Protein AF-A0A959VKP6-F1 (afdb_monomer_lite)

Radius of gyration: 12.91 Å; chains: 1; bounding box: 32×26×33 Å

Sequence (96 aa):
STEKLDVIQSDVDNLKKNVLLRLRNMNALDATGVNALEELSDFLQQHGKTMFVCGAQSQPGLLLQNHNFAQHIKEGLIFTNFGEASKYFRSLADKG

pLDDT: mean 73.45, std 11.88, range [42.84, 88.44]

Foldseek 3Di:
DLVVLVVCLVCLVVDDQEEEAECQVPPDCDPVNLVSVLVSLVSNVVVNHAYAYEQCQPCVVVCVVPPSSPVSHDPPRYYDHPVVNVVVVVVVVVVD

Secondary structure (DSSP, 8-state):
-THHHHHHHHTGGGS-SEEEEE-TT-S---HHHHHHHHHHHHHHHHTT-EEEEE--TTSHHHHHH-HHHHHHS-TT-EESSHHHHHHHHHHHHTT-

Structure (mmCIF, N/CA/C/O backbone):
data_AF-A0A959VKP6-F1
#
_entry.id   AF-A0A959VKP6-F1
#
loop_
_atom_site.group_PDB
_atom_site.id
_atom_site.type_symbol
_atom_site.label_atom_id
_atom_site.label_alt_id
_atom_site.label_comp_id
_atom_site.label_asym_id
_atom_site.label_entity_id
_atom_site.label_seq_id
_atom_site.pdbx_PDB_ins_code
_atom_site.Cartn_x
_atom_site.Cartn_y
_atom_site.Cartn_z
_atom_site.occupancy
_atom_site.B_iso_or_equiv
_atom_site.auth_seq_id
_atom_site.auth_comp_id
_atom_site.auth_asym_id
_atom_site.auth_atom_id
_atom_site.pdbx_PDB_model_num
ATOM 1 N N . SER A 1 1 ? -3.374 4.005 -17.533 1.00 42.84 1 SER A N 1
ATOM 2 C CA . SER A 1 1 ? -4.494 4.934 -17.320 1.00 42.84 1 SER A CA 1
ATOM 3 C C . SER A 1 1 ? -4.942 4.874 -15.876 1.00 42.84 1 SER A C 1
ATOM 5 O O . SER A 1 1 ? -5.030 3.780 -15.324 1.00 42.84 1 SER A O 1
ATOM 7 N N . THR A 1 2 ? -5.177 6.041 -15.284 1.00 44.19 2 THR A N 1
ATOM 8 C CA . THR A 1 2 ? -5.594 6.305 -13.892 1.00 44.19 2 THR A CA 1
ATOM 9 C C . THR A 1 2 ? -6.989 5.760 -13.549 1.00 44.19 2 THR A C 1
ATOM 11 O O . THR A 1 2 ? -7.317 5.605 -12.383 1.00 44.19 2 THR A O 1
ATOM 14 N N . GLU A 1 3 ? -7.755 5.336 -14.558 1.00 45.88 3 GLU A N 1
ATOM 15 C CA . GLU A 1 3 ? -9.136 4.823 -14.475 1.00 45.88 3 GLU A CA 1
ATOM 16 C C . GLU A 1 3 ? -9.359 3.678 -13.467 1.00 45.88 3 GLU A C 1
ATOM 18 O O . GLU A 1 3 ? -10.463 3.497 -12.963 1.00 45.88 3 GLU A O 1
ATOM 23 N N . LYS A 1 4 ? -8.334 2.873 -13.148 1.00 53.19 4 LYS A N 1
ATOM 24 C CA . LYS A 1 4 ? -8.463 1.792 -12.148 1.00 53.19 4 LYS A CA 1
ATOM 25 C C . LYS A 1 4 ? -8.422 2.291 -10.701 1.00 53.19 4 LYS A C 1
ATOM 27 O O . LYS A 1 4 ? -8.862 1.558 -9.819 1.00 53.19 4 LYS A O 1
ATOM 32 N N . LEU A 1 5 ? -7.892 3.490 -10.458 1.00 52.88 5 LEU A N 1
ATOM 33 C CA . LEU A 1 5 ? -7.844 4.097 -9.126 1.00 52.88 5 LEU A CA 1
ATOM 34 C C . LEU A 1 5 ? -9.178 4.761 -8.765 1.00 52.88 5 LEU A C 1
ATOM 36 O O . LEU A 1 5 ? -9.616 4.631 -7.624 1.00 52.88 5 LEU A O 1
ATOM 40 N N . ASP A 1 6 ? -9.880 5.341 -9.741 1.00 55.44 6 ASP A N 1
ATOM 41 C CA . ASP A 1 6 ? -11.199 5.969 -9.543 1.00 55.44 6 ASP A CA 1
ATOM 42 C C . ASP A 1 6 ? -12.256 4.975 -9.023 1.00 55.44 6 ASP A C 1
ATOM 44 O O . ASP A 1 6 ? -13.121 5.303 -8.206 1.00 55.44 6 ASP A O 1
ATOM 48 N N . VAL A 1 7 ? -12.153 3.709 -9.441 1.00 57.41 7 VAL A N 1
ATOM 49 C CA . VAL A 1 7 ? -13.023 2.620 -8.964 1.00 57.41 7 VAL A CA 1
ATOM 50 C C . VAL A 1 7 ? -12.785 2.311 -7.481 1.00 57.41 7 VAL A C 1
ATOM 52 O O . VAL A 1 7 ? -13.714 1.941 -6.771 1.00 57.41 7 VAL A O 1
ATOM 55 N N . ILE A 1 8 ? -11.556 2.480 -6.984 1.00 60.34 8 ILE A N 1
ATOM 56 C CA . ILE A 1 8 ? -11.237 2.258 -5.566 1.00 60.34 8 ILE A CA 1
ATOM 57 C C . ILE A 1 8 ? -11.713 3.446 -4.724 1.00 60.34 8 ILE A C 1
ATOM 59 O O . ILE A 1 8 ? -12.179 3.252 -3.602 1.00 60.34 8 ILE A O 1
ATOM 63 N N . GLN A 1 9 ? -11.641 4.664 -5.270 1.00 60.75 9 GLN A N 1
ATOM 64 C CA . GLN A 1 9 ? -12.101 5.867 -4.577 1.00 60.75 9 GLN A CA 1
ATOM 65 C C . GLN A 1 9 ? -13.621 5.901 -4.391 1.00 60.75 9 GLN A C 1
ATOM 67 O O . GLN A 1 9 ? -14.103 6.307 -3.337 1.00 60.75 9 GLN A O 1
ATOM 72 N N . SER A 1 10 ? -14.375 5.420 -5.381 1.00 64.94 10 SER A N 1
ATOM 73 C CA . SER A 1 10 ? -15.845 5.422 -5.361 1.00 64.94 10 SER A CA 1
ATOM 74 C C . SER A 1 10 ? -16.484 4.389 -4.421 1.00 64.94 10 SER A C 1
ATOM 76 O O . SER A 1 10 ? -17.656 4.541 -4.090 1.00 64.94 10 SER A O 1
ATOM 78 N N . ASP A 1 11 ? -15.734 3.383 -3.952 1.00 76.19 11 ASP A N 1
ATOM 79 C CA . ASP A 1 11 ? -16.239 2.318 -3.064 1.00 76.19 11 ASP A CA 1
ATOM 80 C C . ASP A 1 11 ? -15.426 2.172 -1.763 1.00 76.19 11 ASP A C 1
ATOM 82 O O . ASP A 1 11 ? -15.508 1.167 -1.049 1.00 76.19 11 ASP A O 1
ATOM 86 N N . VAL A 1 12 ? -14.610 3.181 -1.436 1.00 79.38 12 VAL A N 1
ATOM 87 C CA . VAL A 1 12 ? -13.657 3.130 -0.315 1.00 79.38 12 VAL A CA 1
ATOM 88 C C . VAL A 1 12 ? -14.327 2.814 1.025 1.00 79.38 12 VAL A C 1
ATOM 90 O O . VAL A 1 12 ? -13.759 2.105 1.862 1.00 79.38 12 VAL A O 1
ATOM 93 N N . ASP A 1 13 ? -15.560 3.273 1.222 1.00 78.81 13 ASP A N 1
ATOM 94 C CA . ASP A 1 13 ? -16.306 3.061 2.460 1.00 78.81 13 ASP A CA 1
ATOM 95 C C . ASP A 1 13 ? -16.650 1.581 2.676 1.00 78.81 13 ASP A C 1
ATOM 97 O O . ASP A 1 13 ? -16.566 1.093 3.808 1.00 78.81 13 ASP A O 1
ATOM 101 N N . ASN A 1 14 ? -16.900 0.834 1.597 1.00 83.00 14 ASN A N 1
ATOM 102 C CA . ASN A 1 14 ? -17.195 -0.600 1.643 1.00 83.00 14 ASN A CA 1
ATOM 103 C C . ASN A 1 14 ? -15.939 -1.477 1.747 1.00 83.00 14 ASN A C 1
ATOM 105 O O . ASN A 1 14 ? -16.027 -2.664 2.091 1.00 83.00 14 ASN A O 1
ATOM 109 N N . LEU A 1 15 ? -14.750 -0.909 1.521 1.00 82.56 15 LEU A N 1
ATOM 110 C CA . LEU A 1 15 ? -13.499 -1.632 1.721 1.00 82.56 15 LEU A CA 1
ATOM 111 C C . LEU A 1 15 ? -13.302 -1.993 3.194 1.00 82.56 15 LEU A C 1
ATOM 113 O O . LEU A 1 15 ? -13.570 -1.217 4.116 1.00 82.56 15 LEU A O 1
ATOM 117 N N . LYS A 1 16 ? -12.747 -3.181 3.436 1.00 85.19 16 LYS A N 1
ATOM 118 C CA . LYS A 1 16 ? -12.300 -3.567 4.777 1.00 85.19 16 LYS A CA 1
ATOM 119 C C . LYS A 1 16 ? -11.138 -2.673 5.221 1.00 85.19 16 LYS A C 1
ATOM 121 O O . LYS A 1 16 ? -10.409 -2.126 4.401 1.00 85.19 16 LYS A O 1
ATOM 126 N N . LYS A 1 17 ? -10.942 -2.565 6.541 1.00 86.62 17 LYS A N 1
ATOM 127 C CA . LYS A 1 17 ? -9.853 -1.782 7.158 1.00 86.62 17 LYS A CA 1
ATOM 128 C C . LYS A 1 17 ? -8.479 -2.111 6.568 1.00 86.62 17 LYS A C 1
ATOM 130 O O . LYS A 1 17 ? -7.642 -1.231 6.440 1.00 86.62 17 LYS A O 1
ATOM 135 N N . ASN A 1 18 ? -8.254 -3.368 6.210 1.00 86.81 18 ASN A N 1
ATOM 136 C CA . ASN A 1 18 ? -7.026 -3.823 5.580 1.00 86.81 18 ASN A CA 1
ATOM 137 C C . ASN A 1 18 ? -7.306 -4.062 4.087 1.00 86.81 18 ASN A C 1
ATOM 139 O O . ASN A 1 18 ? -8.311 -4.691 3.757 1.00 86.81 18 ASN A O 1
ATOM 143 N N . VAL A 1 19 ? -6.424 -3.603 3.194 1.00 87.50 19 VAL A N 1
ATOM 144 C CA . VAL A 1 19 ? -6.545 -3.756 1.731 1.00 87.50 19 VAL A CA 1
ATOM 145 C C . VAL A 1 19 ? -5.265 -4.372 1.165 1.00 87.50 19 VAL A C 1
ATOM 147 O O . VAL A 1 19 ? -4.195 -3.788 1.298 1.00 87.50 19 VAL A O 1
ATOM 150 N N . LEU A 1 20 ? -5.353 -5.546 0.528 1.00 85.88 20 LEU A N 1
ATOM 151 C CA . LEU A 1 20 ? -4.204 -6.214 -0.097 1.00 85.88 20 LEU A CA 1
ATOM 152 C C . LEU A 1 20 ? -4.173 -5.974 -1.612 1.00 85.88 20 LEU A C 1
ATOM 154 O O . LEU A 1 20 ? -4.962 -6.555 -2.357 1.00 85.88 20 LEU A O 1
ATOM 158 N N . LEU A 1 21 ? -3.209 -5.181 -2.068 1.00 85.75 21 LEU A N 1
ATOM 159 C CA . LEU A 1 21 ? -2.922 -4.938 -3.474 1.00 85.75 21 LEU A CA 1
ATOM 160 C C . LEU A 1 21 ? -1.946 -5.987 -4.023 1.00 85.75 21 LEU A C 1
ATOM 162 O O . LEU A 1 21 ? -0.893 -6.264 -3.445 1.00 85.75 21 LEU A O 1
ATOM 166 N N . ARG A 1 22 ? -2.280 -6.569 -5.177 1.00 84.06 22 ARG A N 1
ATOM 167 C CA . ARG A 1 22 ? -1.458 -7.581 -5.851 1.00 84.06 22 ARG A CA 1
ATOM 168 C C . ARG A 1 22 ? -0.936 -7.057 -7.185 1.00 84.06 22 ARG A C 1
ATOM 170 O O . ARG A 1 22 ? -1.710 -6.855 -8.112 1.00 84.06 22 ARG A O 1
ATOM 177 N N . LEU A 1 23 ? 0.385 -6.959 -7.314 1.00 79.00 23 LEU A N 1
ATOM 178 C CA . LEU A 1 23 ? 1.070 -6.399 -8.488 1.00 79.00 23 LEU A CA 1
ATOM 179 C C . LEU A 1 23 ? 1.449 -7.438 -9.559 1.00 79.00 23 LEU A C 1
ATOM 181 O O . LEU A 1 23 ? 2.159 -7.118 -10.501 1.00 79.00 23 LEU A O 1
ATOM 185 N N . ARG A 1 24 ? 0.964 -8.686 -9.467 1.00 70.06 24 ARG A N 1
ATOM 186 C CA . ARG A 1 24 ? 1.391 -9.810 -10.335 1.00 70.06 24 ARG A CA 1
ATOM 187 C C . ARG A 1 24 ? 1.218 -9.563 -11.844 1.00 70.06 24 ARG A C 1
ATOM 189 O O . ARG A 1 24 ? 1.892 -10.210 -12.634 1.00 70.06 24 ARG A O 1
ATOM 196 N N . ASN A 1 25 ? 0.316 -8.667 -12.241 1.00 65.69 25 ASN A N 1
ATOM 197 C CA . ASN A 1 25 ? 0.056 -8.342 -13.648 1.00 65.69 25 ASN A CA 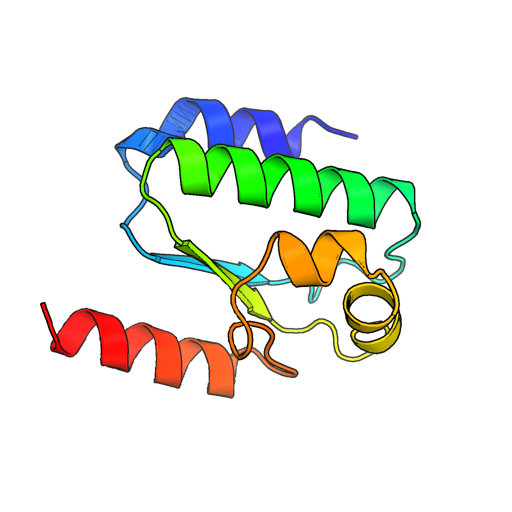1
ATOM 198 C C . ASN A 1 25 ? 0.729 -7.031 -14.090 1.00 65.69 25 ASN A C 1
ATOM 200 O O . ASN A 1 25 ? 0.518 -6.585 -15.216 1.00 65.69 25 ASN A O 1
ATOM 204 N N . MET A 1 26 ? 1.515 -6.408 -13.214 1.00 65.69 26 MET A N 1
ATOM 205 C CA . MET A 1 26 ? 2.234 -5.170 -13.475 1.00 65.69 26 MET A CA 1
ATOM 206 C C . MET A 1 26 ? 3.705 -5.517 -13.723 1.00 65.69 26 MET A C 1
ATOM 208 O O . MET A 1 26 ? 4.501 -5.625 -12.798 1.00 65.69 26 MET A O 1
ATOM 212 N N . ASN A 1 27 ? 4.041 -5.774 -14.990 1.00 60.44 27 ASN A N 1
ATOM 213 C CA . ASN A 1 27 ? 5.386 -6.204 -15.399 1.00 60.44 27 ASN A CA 1
ATOM 214 C C . ASN A 1 27 ? 6.384 -5.036 -15.524 1.00 60.44 27 ASN A C 1
ATOM 216 O O . ASN A 1 27 ? 7.588 -5.271 -15.559 1.00 60.44 27 ASN A O 1
ATOM 220 N N . ALA A 1 28 ? 5.897 -3.794 -15.607 1.00 66.31 28 ALA A N 1
ATOM 221 C CA . ALA A 1 28 ? 6.684 -2.565 -15.684 1.00 66.31 28 ALA A CA 1
ATOM 222 C C . ALA A 1 28 ? 6.070 -1.519 -14.745 1.00 66.31 28 ALA A C 1
ATOM 224 O O . ALA A 1 28 ? 5.084 -0.868 -15.079 1.00 66.31 28 ALA A O 1
ATOM 225 N N . LEU A 1 29 ? 6.618 -1.427 -13.542 1.00 73.00 29 LEU A N 1
ATOM 226 C CA . LEU A 1 29 ? 6.368 -0.372 -12.581 1.00 73.00 29 LEU A CA 1
ATOM 227 C C . LEU A 1 29 ? 7.428 0.703 -12.815 1.00 73.00 29 LEU A C 1
ATOM 229 O O . LEU A 1 29 ? 8.589 0.542 -12.441 1.00 73.00 29 LEU A O 1
ATOM 233 N N . ASP A 1 30 ? 7.027 1.759 -13.509 1.00 73.69 30 ASP A N 1
ATOM 234 C CA . ASP A 1 30 ? 7.828 2.959 -13.726 1.00 73.69 30 ASP A CA 1
ATOM 235 C C . ASP A 1 30 ? 7.481 4.039 -12.688 1.00 73.69 30 ASP A C 1
ATOM 237 O O . ASP A 1 30 ? 6.652 3.830 -11.802 1.00 73.69 30 ASP A O 1
ATOM 241 N N . ALA A 1 31 ? 8.123 5.207 -12.780 1.00 72.75 31 ALA A N 1
ATOM 242 C CA . ALA A 1 31 ? 7.909 6.308 -11.841 1.00 72.75 31 ALA A CA 1
ATOM 243 C C . ALA A 1 31 ? 6.433 6.741 -11.752 1.00 72.75 31 ALA A C 1
ATOM 245 O O . ALA A 1 31 ? 5.947 7.040 -10.664 1.00 72.75 31 ALA A O 1
ATOM 246 N N . THR A 1 32 ? 5.702 6.723 -12.871 1.00 77.81 32 THR A N 1
ATOM 247 C CA . THR A 1 32 ? 4.269 7.045 -12.899 1.00 77.81 32 THR A CA 1
ATOM 248 C C . THR A 1 32 ? 3.455 5.986 -12.168 1.00 77.81 32 THR A C 1
ATOM 250 O O . THR A 1 32 ? 2.563 6.320 -11.389 1.00 77.81 32 THR A O 1
ATOM 253 N N . GLY A 1 33 ? 3.780 4.710 -12.376 1.00 78.25 33 GLY A N 1
ATOM 254 C CA . GLY A 1 33 ? 3.177 3.611 -11.636 1.00 78.25 33 GLY A CA 1
ATOM 255 C C . GLY A 1 33 ? 3.445 3.690 -10.133 1.00 78.25 33 GLY A C 1
ATOM 256 O O . GLY A 1 33 ? 2.534 3.423 -9.358 1.00 78.25 33 GLY A O 1
ATOM 257 N N . VAL A 1 34 ? 4.649 4.091 -9.709 1.00 79.31 34 VAL A N 1
ATOM 258 C CA . VAL A 1 34 ? 4.955 4.282 -8.280 1.00 79.31 34 VAL A CA 1
ATOM 259 C C . VAL A 1 34 ? 4.157 5.450 -7.697 1.00 79.31 34 VAL A C 1
ATOM 261 O O . VAL A 1 34 ? 3.493 5.257 -6.685 1.00 79.31 34 VAL A O 1
ATOM 264 N N . ASN A 1 35 ? 4.127 6.606 -8.368 1.00 81.25 35 ASN A N 1
ATOM 265 C CA . ASN A 1 35 ? 3.353 7.771 -7.921 1.00 81.25 35 ASN A CA 1
ATOM 266 C C . ASN A 1 35 ? 1.857 7.442 -7.750 1.00 81.25 35 ASN A C 1
ATOM 268 O O . ASN A 1 35 ? 1.241 7.785 -6.748 1.00 81.25 35 ASN A O 1
ATOM 272 N N . ALA A 1 36 ? 1.284 6.679 -8.682 1.00 82.06 36 ALA A N 1
ATOM 273 C CA . ALA A 1 36 ? -0.098 6.210 -8.595 1.00 82.06 36 ALA A CA 1
ATOM 274 C C . ALA A 1 36 ? -0.359 5.311 -7.363 1.00 82.06 36 ALA A C 1
ATOM 276 O O . ALA A 1 36 ? -1.463 5.291 -6.816 1.00 82.06 36 ALA A O 1
ATOM 277 N N . LEU A 1 37 ? 0.646 4.550 -6.916 1.00 82.88 37 LEU A N 1
ATOM 278 C CA . LEU A 1 37 ? 0.554 3.748 -5.696 1.00 82.88 37 LEU A CA 1
ATOM 279 C C . LEU A 1 37 ? 0.719 4.598 -4.426 1.00 82.88 37 LEU A C 1
ATOM 281 O O . LEU A 1 37 ? 0.095 4.270 -3.418 1.00 82.88 37 LEU A O 1
ATOM 285 N N . GLU A 1 38 ? 1.529 5.661 -4.466 1.00 83.31 38 GLU A N 1
ATOM 286 C CA . GLU A 1 38 ? 1.660 6.645 -3.375 1.00 83.31 38 GLU A CA 1
ATOM 287 C C . GLU A 1 38 ? 0.316 7.340 -3.130 1.00 83.31 38 GLU A C 1
ATOM 289 O O . GLU A 1 38 ? -0.223 7.258 -2.026 1.00 83.31 38 GLU A O 1
ATOM 294 N N . GLU A 1 39 ? -0.290 7.888 -4.188 1.00 85.00 39 GLU A N 1
ATOM 295 C CA . GLU A 1 39 ? -1.605 8.541 -4.139 1.00 85.00 39 GLU A CA 1
ATOM 296 C C . GLU A 1 39 ? -2.696 7.608 -3.593 1.00 85.00 39 GLU A C 1
ATOM 298 O O . GLU A 1 39 ? -3.518 8.007 -2.766 1.00 85.00 39 GLU A O 1
ATOM 303 N N . LEU A 1 40 ? -2.688 6.336 -4.010 1.00 84.44 40 LEU A N 1
ATOM 304 C CA . LEU A 1 40 ? -3.620 5.339 -3.487 1.00 84.44 40 LEU A CA 1
ATOM 305 C C . LEU A 1 40 ? -3.387 5.054 -1.999 1.00 84.44 40 LEU A C 1
ATOM 307 O O . LEU A 1 40 ? -4.352 4.897 -1.248 1.00 84.44 40 LEU A O 1
ATOM 311 N N . SER A 1 41 ? -2.126 4.951 -1.574 1.00 85.12 41 SER A N 1
ATOM 312 C CA . SER A 1 41 ? -1.790 4.706 -0.171 1.00 85.12 41 SER A CA 1
ATOM 313 C C . SER A 1 41 ? -2.279 5.850 0.713 1.00 85.12 41 SER A C 1
ATOM 315 O O . SER A 1 41 ? -2.932 5.601 1.729 1.00 85.12 41 SER A O 1
ATOM 317 N N . ASP A 1 42 ? -2.031 7.091 0.293 1.00 85.75 42 ASP A N 1
ATOM 318 C CA . ASP A 1 42 ? -2.465 8.292 1.007 1.00 85.75 42 ASP A CA 1
ATOM 319 C C . ASP A 1 42 ? -3.983 8.377 1.092 1.00 85.75 42 ASP A C 1
ATOM 321 O O . ASP A 1 42 ? -4.533 8.580 2.176 1.00 85.75 42 ASP A O 1
ATOM 325 N N . PHE A 1 43 ? -4.669 8.136 -0.024 1.00 86.38 43 PHE A N 1
ATOM 326 C CA . PHE A 1 43 ? -6.124 8.086 -0.056 1.00 86.38 43 PHE A CA 1
ATOM 327 C C . PHE A 1 43 ? -6.673 7.034 0.922 1.00 86.38 43 PHE A C 1
ATOM 329 O O . PHE A 1 43 ? -7.520 7.327 1.765 1.00 86.38 43 PHE A O 1
ATOM 336 N N . LEU A 1 44 ? -6.150 5.806 0.892 1.00 86.38 44 LEU A N 1
ATOM 337 C CA . LEU A 1 44 ? -6.584 4.751 1.809 1.00 86.38 44 LEU A CA 1
ATOM 338 C C . LEU A 1 44 ? -6.317 5.116 3.277 1.00 86.38 44 LEU A C 1
ATOM 340 O O . LEU A 1 44 ? -7.191 4.892 4.119 1.00 86.38 44 LEU A O 1
ATOM 344 N N 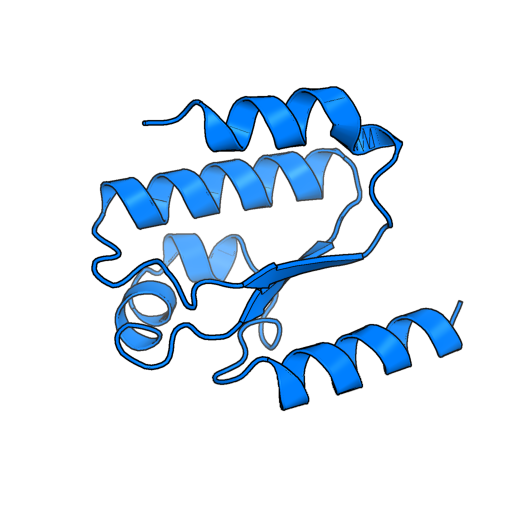. GLN A 1 45 ? -5.163 5.711 3.588 1.00 85.81 45 GLN A N 1
ATOM 345 C CA . GLN A 1 45 ? -4.839 6.161 4.944 1.00 85.81 45 GLN A CA 1
ATOM 346 C C . GLN A 1 45 ? -5.785 7.256 5.441 1.00 85.81 45 GLN A C 1
ATOM 348 O O . GLN A 1 45 ? -6.256 7.170 6.579 1.00 85.81 45 GLN A O 1
ATOM 353 N N . GLN A 1 46 ? -6.111 8.242 4.599 1.00 88.19 46 GLN A N 1
ATOM 354 C CA . GLN A 1 46 ? -7.072 9.303 4.926 1.00 88.19 46 GLN A CA 1
ATOM 355 C C . GLN A 1 46 ? -8.459 8.737 5.270 1.00 88.19 46 GLN A C 1
ATOM 357 O O . GLN A 1 46 ? -9.147 9.271 6.137 1.00 88.19 46 GLN A O 1
ATOM 362 N N . HIS A 1 47 ? -8.831 7.603 4.671 1.00 87.81 47 HIS A N 1
ATOM 363 C CA . HIS A 1 47 ? -10.075 6.879 4.948 1.00 87.81 47 HIS A CA 1
ATOM 364 C C . HIS A 1 47 ? -9.936 5.786 6.033 1.00 87.81 47 HIS A C 1
ATOM 366 O O . HIS A 1 47 ? -10.793 4.904 6.163 1.00 87.81 47 HIS A O 1
ATOM 372 N N . GLY A 1 48 ? -8.856 5.805 6.823 1.00 87.81 48 GLY A N 1
ATOM 373 C CA . GLY A 1 48 ? -8.631 4.868 7.931 1.00 87.81 48 GLY A CA 1
ATOM 374 C C . GLY A 1 48 ? -8.361 3.423 7.493 1.00 87.81 48 GLY A C 1
ATOM 375 O O . GLY A 1 48 ? -8.474 2.493 8.303 1.00 87.81 48 GLY A O 1
ATOM 376 N N . LYS A 1 49 ? -8.019 3.216 6.220 1.00 88.44 49 LYS A N 1
ATOM 377 C CA . LYS A 1 49 ? -7.652 1.921 5.647 1.00 88.44 49 LYS A CA 1
ATOM 378 C C . LYS A 1 49 ? -6.127 1.771 5.638 1.00 88.44 49 LYS A C 1
ATOM 380 O O . LYS A 1 49 ? -5.373 2.736 5.603 1.00 88.44 49 LYS A O 1
ATOM 385 N N . THR A 1 50 ? -5.649 0.535 5.696 1.00 87.19 50 THR A N 1
ATOM 386 C CA . THR A 1 50 ? -4.224 0.190 5.625 1.00 87.19 50 THR A CA 1
ATOM 387 C C . THR A 1 50 ? -3.968 -0.624 4.366 1.00 87.19 50 THR A C 1
ATOM 389 O O . THR A 1 50 ? -4.585 -1.676 4.177 1.00 87.19 50 THR A O 1
ATOM 392 N N . MET A 1 51 ? -3.055 -0.148 3.520 1.00 86.62 51 MET A N 1
ATOM 393 C CA . MET A 1 51 ? -2.662 -0.829 2.290 1.00 86.62 51 MET A CA 1
ATOM 394 C C . MET A 1 51 ? -1.495 -1.795 2.529 1.00 86.62 51 MET A C 1
ATOM 396 O O . MET A 1 51 ? -0.519 -1.469 3.199 1.00 86.62 51 MET A O 1
ATOM 400 N N . PHE A 1 52 ? -1.599 -2.980 1.935 1.00 86.62 52 PHE A N 1
ATOM 401 C CA . PHE A 1 52 ? -0.574 -4.018 1.883 1.00 86.62 52 PHE A CA 1
ATOM 402 C C . PHE A 1 52 ? -0.267 -4.296 0.418 1.00 86.62 52 PHE A C 1
ATOM 404 O O . PHE A 1 52 ? -1.188 -4.362 -0.394 1.00 86.62 52 PHE A O 1
ATOM 411 N N . VAL A 1 53 ? 0.996 -4.505 0.064 1.00 83.69 53 VAL A N 1
ATOM 412 C CA . VAL A 1 53 ? 1.399 -4.722 -1.333 1.00 83.69 53 VAL A CA 1
ATOM 413 C C . VAL A 1 53 ? 2.080 -6.072 -1.465 1.00 83.69 53 VAL A C 1
ATOM 415 O O . VAL A 1 53 ? 2.950 -6.417 -0.671 1.00 83.69 53 VAL A O 1
ATOM 418 N N . CYS A 1 54 ? 1.702 -6.860 -2.471 1.00 83.75 54 CYS A N 1
ATOM 419 C CA . CYS A 1 54 ? 2.308 -8.163 -2.714 1.00 83.75 54 CYS A CA 1
ATOM 420 C C . CYS A 1 54 ? 2.554 -8.475 -4.190 1.00 83.75 54 CYS A C 1
ATOM 422 O O . CYS A 1 54 ? 1.893 -7.956 -5.092 1.00 83.75 54 CYS A O 1
ATOM 424 N N . GLY A 1 55 ? 3.471 -9.414 -4.430 1.00 73.88 55 GLY A N 1
ATOM 425 C CA . GLY A 1 55 ? 3.701 -9.971 -5.764 1.00 73.88 55 GLY A CA 1
ATOM 426 C C . GLY A 1 55 ? 4.528 -9.074 -6.679 1.00 73.88 55 GLY A C 1
ATOM 427 O O . GLY A 1 55 ? 4.472 -9.250 -7.889 1.00 73.88 55 GLY A O 1
ATOM 428 N N . ALA A 1 56 ? 5.314 -8.162 -6.108 1.00 68.50 56 ALA A N 1
ATOM 429 C CA . ALA A 1 56 ? 6.228 -7.288 -6.834 1.00 68.50 56 ALA A CA 1
ATOM 430 C C . ALA A 1 56 ? 7.511 -8.003 -7.307 1.00 68.50 56 ALA A C 1
ATOM 432 O O . ALA A 1 56 ? 8.508 -7.333 -7.482 1.00 68.50 56 ALA A O 1
ATOM 433 N N . GLN A 1 57 ? 7.545 -9.335 -7.464 1.00 63.09 57 GLN A N 1
ATOM 434 C CA . GLN A 1 57 ? 8.770 -10.168 -7.491 1.00 63.09 57 GLN A CA 1
ATOM 435 C C . GLN A 1 57 ? 9.931 -9.677 -8.377 1.00 63.09 57 GLN A C 1
ATOM 437 O O . GLN A 1 57 ? 11.081 -9.881 -8.004 1.00 63.09 57 GLN A O 1
ATOM 442 N N . SER A 1 58 ? 9.664 -9.029 -9.510 1.00 58.78 58 SER A N 1
ATOM 443 C CA . SER A 1 58 ? 10.685 -8.490 -10.422 1.00 58.78 58 SER A CA 1
ATOM 444 C C . SER A 1 58 ? 11.048 -7.016 -10.177 1.00 58.78 58 SER A C 1
ATOM 446 O O . SER A 1 58 ? 12.069 -6.561 -10.683 1.00 58.78 58 SER A O 1
ATOM 448 N N . GLN A 1 59 ? 10.248 -6.263 -9.414 1.00 62.41 59 GLN A N 1
ATOM 449 C CA . GLN A 1 59 ? 10.429 -4.832 -9.130 1.00 62.41 59 GLN A CA 1
ATOM 450 C C . GLN A 1 59 ? 10.198 -4.423 -7.652 1.00 62.41 59 GLN A C 1
ATOM 452 O O . GLN A 1 59 ? 9.860 -3.261 -7.411 1.00 62.41 59 GLN A O 1
ATOM 457 N N . PRO A 1 60 ? 10.409 -5.278 -6.618 1.00 60.78 60 PRO A N 1
ATOM 458 C CA . PRO A 1 60 ? 10.210 -4.832 -5.237 1.00 60.78 60 PRO A CA 1
ATOM 459 C C . PRO A 1 60 ? 11.293 -3.825 -4.847 1.00 60.78 60 PRO A C 1
ATOM 461 O O . PRO A 1 60 ? 11.036 -2.907 -4.080 1.00 60.78 60 PRO A O 1
ATOM 464 N N . GLY A 1 61 ? 12.491 -3.972 -5.424 1.00 59.22 61 GLY A N 1
ATOM 465 C CA . GLY A 1 61 ? 13.594 -3.039 -5.260 1.00 59.22 61 GLY A CA 1
ATOM 466 C C . GLY A 1 61 ? 13.247 -1.632 -5.733 1.00 59.22 61 GLY A C 1
ATOM 467 O O . GLY A 1 61 ? 13.694 -0.695 -5.105 1.00 59.22 61 GLY A O 1
ATOM 468 N N . LEU A 1 62 ? 12.404 -1.460 -6.756 1.00 62.28 62 LEU A N 1
ATOM 469 C CA . LEU A 1 62 ? 12.033 -0.133 -7.264 1.00 62.28 62 LEU A CA 1
ATOM 470 C C . LEU A 1 62 ? 11.084 0.600 -6.300 1.00 62.28 62 LEU A C 1
ATOM 472 O O . LEU A 1 62 ? 11.253 1.790 -6.055 1.00 62.28 62 LEU A O 1
ATOM 476 N N . LEU A 1 63 ? 10.149 -0.137 -5.688 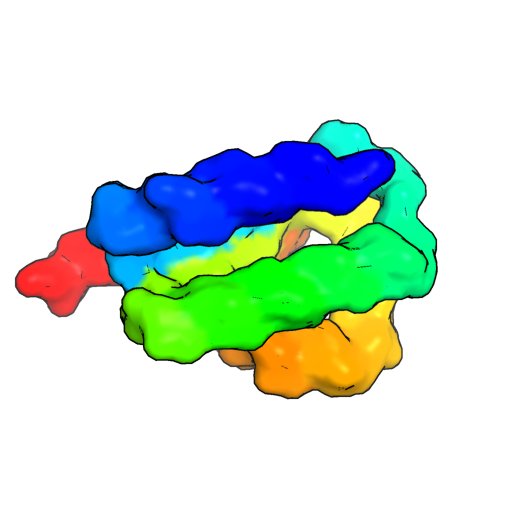1.00 67.44 63 LEU A N 1
ATOM 477 C CA . LEU A 1 63 ? 9.294 0.370 -4.607 1.00 67.44 63 LEU A CA 1
ATOM 478 C C . LEU A 1 63 ? 10.094 0.684 -3.340 1.00 67.44 63 LEU A C 1
ATOM 480 O O . LEU A 1 63 ? 9.871 1.713 -2.719 1.00 67.44 63 LEU A O 1
ATOM 484 N N . LEU A 1 64 ? 11.023 -0.198 -2.961 1.00 64.31 64 LEU A N 1
ATOM 485 C CA . LEU A 1 64 ? 11.845 -0.045 -1.757 1.00 64.31 64 LEU A CA 1
ATOM 486 C C . LEU A 1 64 ? 12.965 0.998 -1.921 1.00 64.31 64 LEU A C 1
ATOM 488 O O . LEU A 1 64 ? 13.401 1.577 -0.934 1.00 64.31 64 LEU A O 1
ATOM 492 N N . GLN A 1 65 ? 13.449 1.235 -3.145 1.00 60.09 65 GLN A N 1
ATOM 493 C CA . GLN A 1 65 ? 14.428 2.286 -3.451 1.00 60.09 65 GLN A CA 1
ATOM 494 C C . GLN A 1 65 ? 13.782 3.670 -3.544 1.00 60.09 65 GLN A C 1
ATOM 496 O O . GLN A 1 65 ? 14.468 4.674 -3.325 1.00 60.09 65 GLN A O 1
ATOM 501 N N . ASN A 1 66 ? 12.478 3.743 -3.836 1.00 64.88 66 ASN A N 1
ATOM 502 C CA . ASN A 1 66 ? 11.744 4.995 -3.761 1.00 64.88 66 ASN A CA 1
ATOM 503 C C . ASN A 1 66 ? 11.472 5.345 -2.288 1.00 64.88 66 ASN A C 1
ATOM 505 O O . ASN A 1 66 ? 10.628 4.747 -1.621 1.00 64.88 66 ASN A O 1
ATOM 509 N N . HIS A 1 67 ? 12.219 6.331 -1.792 1.00 61.38 67 HIS A N 1
ATOM 510 C CA . HIS A 1 67 ? 12.128 6.798 -0.411 1.00 61.38 67 HIS A CA 1
ATOM 511 C C . HIS A 1 67 ? 10.740 7.348 -0.062 1.00 61.38 67 HIS A C 1
ATOM 513 O O . HIS A 1 67 ? 10.331 7.210 1.087 1.00 61.38 67 HIS A O 1
ATOM 519 N N . ASN A 1 68 ? 10.006 7.916 -1.025 1.00 63.69 68 ASN A N 1
ATOM 520 C CA . ASN A 1 68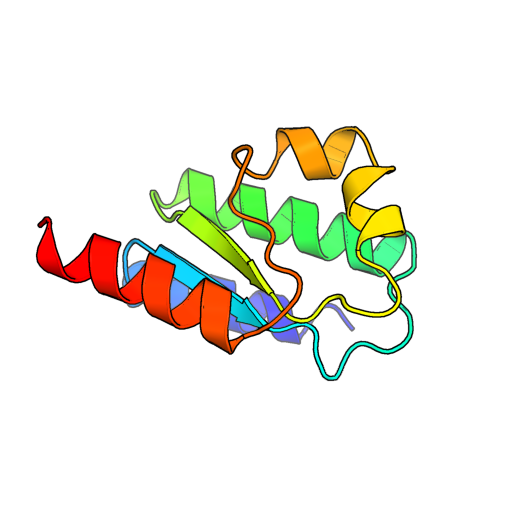 ? 8.660 8.430 -0.783 1.00 63.69 68 ASN A CA 1
ATOM 521 C C . ASN A 1 68 ? 7.690 7.267 -0.587 1.00 63.69 68 ASN A C 1
ATOM 523 O O . ASN A 1 68 ? 7.029 7.185 0.444 1.00 63.69 68 ASN A O 1
ATOM 527 N N . PHE A 1 69 ? 7.668 6.293 -1.499 1.00 69.88 69 PHE A N 1
ATOM 528 C CA . PHE A 1 69 ? 6.785 5.133 -1.368 1.00 69.88 69 PHE A CA 1
ATOM 529 C C . PHE A 1 69 ? 6.962 4.379 -0.041 1.00 69.88 69 PHE A C 1
ATOM 531 O O . PHE A 1 69 ? 5.981 3.972 0.587 1.00 69.88 69 PHE A O 1
ATOM 538 N N . ALA A 1 70 ? 8.205 4.235 0.424 1.00 66.69 70 ALA A N 1
ATOM 539 C CA . ALA A 1 70 ? 8.502 3.635 1.722 1.00 66.69 70 ALA A CA 1
ATOM 540 C C . ALA A 1 70 ? 7.981 4.461 2.919 1.00 66.69 70 ALA A C 1
ATOM 542 O O . ALA A 1 70 ? 7.701 3.884 3.964 1.00 66.69 70 ALA A O 1
ATOM 543 N N . GLN A 1 71 ? 7.815 5.782 2.787 1.00 69.50 71 GLN A N 1
ATOM 544 C CA . GLN A 1 71 ? 7.166 6.628 3.801 1.00 69.50 71 GLN A CA 1
ATOM 545 C C . GLN A 1 71 ? 5.638 6.488 3.777 1.00 69.50 71 GLN A C 1
ATOM 547 O O . GLN A 1 71 ? 4.991 6.556 4.823 1.00 69.50 71 GLN A O 1
ATOM 552 N N . HIS A 1 72 ? 5.061 6.247 2.597 1.00 69.50 72 HIS A N 1
ATOM 553 C CA . HIS A 1 72 ? 3.618 6.082 2.411 1.00 69.50 72 HIS A CA 1
ATOM 554 C C . HIS A 1 72 ? 3.105 4.684 2.789 1.00 69.50 72 HIS A C 1
ATOM 556 O O . HIS A 1 72 ? 1.896 4.499 2.942 1.00 69.50 72 HIS A O 1
ATOM 562 N N . ILE A 1 73 ? 3.978 3.687 2.956 1.00 71.06 73 ILE A N 1
ATOM 563 C CA . ILE A 1 73 ? 3.616 2.340 3.414 1.00 71.06 73 ILE A CA 1
ATOM 564 C C . ILE A 1 73 ? 4.312 2.029 4.734 1.00 71.06 73 ILE A C 1
ATOM 566 O O . ILE A 1 73 ? 5.517 2.187 4.869 1.00 71.06 73 ILE A O 1
ATOM 570 N N . LYS A 1 74 ? 3.566 1.501 5.712 1.00 66.94 74 LYS A N 1
ATOM 571 C CA . LYS A 1 74 ? 4.174 1.039 6.967 1.00 66.94 74 LYS A CA 1
ATOM 572 C C . LYS A 1 74 ? 5.205 -0.057 6.694 1.00 66.94 74 LYS A C 1
ATOM 574 O O . LYS A 1 74 ? 4.956 -1.003 5.943 1.00 66.94 74 LYS A O 1
ATOM 579 N N . GLU A 1 75 ? 6.343 0.052 7.363 1.00 55.38 75 GLU A N 1
ATOM 580 C CA . GLU A 1 75 ? 7.425 -0.923 7.296 1.00 55.38 75 GLU A CA 1
ATOM 581 C C . GLU A 1 75 ? 6.892 -2.344 7.591 1.00 55.38 75 GLU A C 1
ATOM 583 O O . GLU A 1 75 ? 6.142 -2.561 8.544 1.00 55.38 75 GLU A O 1
ATOM 588 N N . GLY A 1 76 ? 7.207 -3.311 6.720 1.00 60.09 76 GLY A N 1
ATOM 589 C CA . GLY A 1 76 ? 6.730 -4.701 6.822 1.00 60.09 76 GLY A CA 1
ATOM 590 C C . GLY A 1 76 ? 5.438 -5.041 6.063 1.00 60.09 76 GLY A C 1
ATOM 591 O O . GLY A 1 76 ? 5.027 -6.201 6.078 1.00 60.09 76 GLY A O 1
ATOM 592 N N . LEU A 1 77 ? 4.809 -4.088 5.362 1.00 72.62 77 LEU A N 1
ATOM 593 C CA . LEU A 1 77 ? 3.581 -4.342 4.584 1.00 72.62 77 LEU A CA 1
ATOM 594 C C . LEU A 1 77 ? 3.812 -4.634 3.091 1.00 72.62 77 LEU A C 1
ATOM 596 O O . LEU A 1 77 ? 2.856 -4.712 2.312 1.00 72.62 77 LEU A O 1
ATOM 600 N N . ILE A 1 78 ? 5.071 -4.824 2.695 1.00 76.88 78 ILE A N 1
ATOM 601 C CA . ILE A 1 78 ? 5.478 -5.193 1.337 1.00 76.88 78 ILE A CA 1
ATOM 602 C C . ILE A 1 78 ? 5.924 -6.656 1.340 1.00 76.88 78 ILE A C 1
ATOM 604 O O . ILE A 1 78 ? 6.896 -7.027 1.995 1.00 76.88 78 ILE A O 1
ATOM 608 N N . PHE A 1 79 ? 5.230 -7.494 0.574 1.00 79.75 79 PHE A N 1
ATOM 609 C CA . PHE A 1 79 ? 5.457 -8.936 0.515 1.00 79.75 79 PHE A CA 1
ATOM 610 C C . PHE A 1 79 ? 5.946 -9.364 -0.868 1.00 79.75 79 PHE A C 1
ATOM 612 O O . PHE A 1 79 ? 5.394 -8.994 -1.908 1.00 79.75 79 PHE A O 1
ATOM 619 N N . THR A 1 80 ? 6.935 -10.253 -0.902 1.00 74.62 80 THR A N 1
ATOM 620 C CA . THR A 1 80 ? 7.462 -10.796 -2.163 1.00 74.62 80 THR A CA 1
ATOM 621 C C . THR A 1 80 ? 6.450 -11.680 -2.888 1.00 74.62 80 THR A C 1
ATOM 623 O O . THR A 1 80 ? 6.465 -11.759 -4.112 1.00 74.62 80 THR A O 1
ATOM 626 N N . ASN A 1 81 ? 5.530 -12.332 -2.174 1.00 79.06 81 ASN A N 1
ATOM 627 C CA . ASN A 1 81 ? 4.526 -13.205 -2.775 1.00 79.06 81 ASN A CA 1
ATOM 628 C C . ASN A 1 81 ? 3.163 -13.101 -2.074 1.00 79.06 81 ASN A C 1
ATOM 630 O O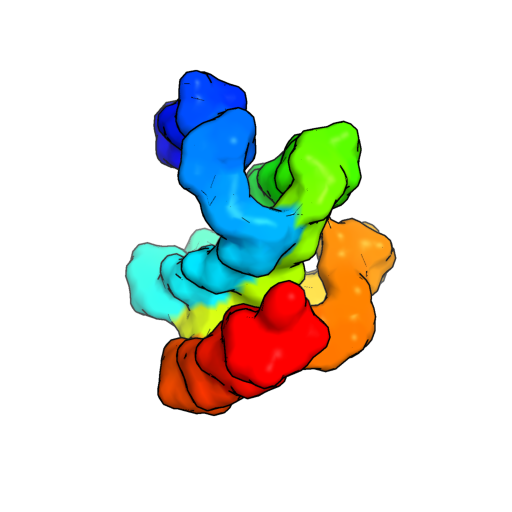 . ASN A 1 81 ? 3.053 -12.674 -0.927 1.00 79.06 81 ASN A O 1
ATOM 634 N N . PHE A 1 82 ? 2.114 -13.512 -2.791 1.00 79.81 82 PHE A N 1
ATOM 635 C CA . PHE A 1 82 ? 0.732 -13.455 -2.308 1.00 79.81 82 PHE A CA 1
ATOM 636 C C . PHE A 1 82 ? 0.462 -14.401 -1.129 1.00 79.81 82 PHE A C 1
ATOM 638 O O . PHE A 1 82 ? -0.376 -14.091 -0.290 1.00 79.81 82 PHE A O 1
ATOM 645 N N . GLY A 1 83 ? 1.148 -15.546 -1.059 1.00 82.38 83 GLY A N 1
ATOM 646 C CA . GLY A 1 83 ? 0.943 -16.527 0.007 1.00 82.38 83 GLY A CA 1
ATOM 647 C C . GLY A 1 83 ? 1.301 -15.956 1.376 1.00 82.38 83 GLY A C 1
ATOM 648 O O . GLY A 1 83 ? 0.485 -16.006 2.293 1.00 82.38 83 GLY A O 1
ATOM 649 N N . GLU A 1 84 ? 2.479 -15.345 1.484 1.00 82.69 84 GLU A N 1
ATOM 650 C CA . GLU A 1 84 ? 2.936 -14.684 2.713 1.00 82.69 84 GLU A CA 1
ATOM 651 C C . GLU A 1 84 ? 2.036 -13.501 3.087 1.00 82.69 84 GLU A C 1
ATOM 653 O O . GLU A 1 84 ? 1.576 -13.407 4.226 1.00 82.69 84 GLU A O 1
ATOM 658 N N . ALA A 1 85 ? 1.679 -12.669 2.105 1.00 84.50 85 ALA A N 1
ATOM 659 C CA . ALA A 1 85 ? 0.775 -11.546 2.328 1.00 84.50 85 ALA A CA 1
ATOM 660 C C . ALA A 1 85 ? -0.600 -11.995 2.839 1.00 84.50 85 ALA A C 1
ATOM 662 O O . ALA A 1 85 ? -1.136 -11.423 3.784 1.00 84.50 85 ALA A O 1
ATOM 663 N N . SER A 1 86 ? -1.174 -13.044 2.241 1.00 81.88 86 SER A N 1
ATOM 664 C CA . SER A 1 86 ? -2.498 -13.540 2.618 1.00 81.88 86 SER A CA 1
ATOM 665 C C . SER A 1 86 ? -2.510 -14.146 4.022 1.00 81.88 86 SER A C 1
ATOM 667 O O . SER A 1 86 ? -3.465 -13.912 4.761 1.00 81.88 86 SER A O 1
ATOM 669 N N . LYS A 1 87 ? -1.458 -14.875 4.423 1.00 85.75 87 LYS A N 1
ATOM 670 C CA . LYS A 1 87 ? -1.324 -15.400 5.794 1.00 85.75 87 LYS A CA 1
ATOM 671 C C . LYS A 1 87 ? -1.296 -14.268 6.818 1.00 85.75 87 LYS A C 1
ATOM 673 O O . LYS A 1 87 ? -2.065 -14.296 7.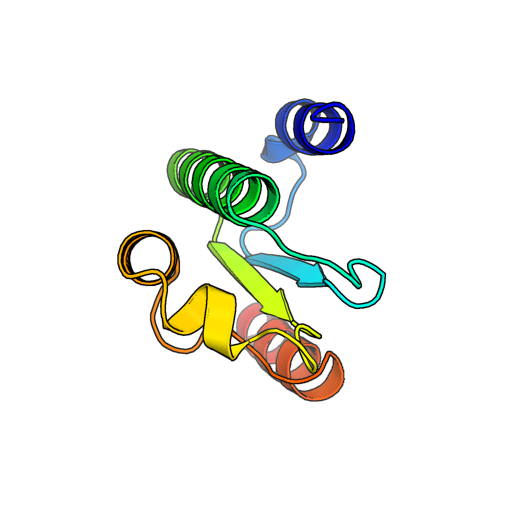776 1.00 85.75 87 LYS A O 1
ATOM 678 N N . TYR A 1 88 ? -0.454 -13.261 6.583 1.00 84.50 88 TYR A N 1
ATOM 679 C CA . TYR A 1 88 ? -0.357 -12.100 7.464 1.00 84.50 88 TYR A CA 1
ATOM 680 C C . TYR A 1 88 ? -1.693 -11.357 7.549 1.00 84.50 88 TYR A C 1
ATOM 682 O O . TYR A 1 88 ? -2.205 -11.108 8.637 1.00 84.50 88 TYR A O 1
ATOM 690 N N . PHE A 1 89 ? -2.309 -11.088 6.399 1.00 82.94 89 PHE A N 1
ATOM 691 C CA . PHE A 1 89 ? -3.582 -10.383 6.310 1.00 82.94 89 PHE A CA 1
ATOM 692 C C . PHE A 1 89 ? -4.716 -11.103 7.054 1.00 82.94 89 PHE A C 1
ATOM 694 O O . PHE A 1 89 ? -5.493 -10.461 7.757 1.00 82.94 89 PHE A O 1
ATOM 701 N N . ARG A 1 90 ? -4.792 -12.437 6.950 1.00 81.38 90 ARG A N 1
ATOM 702 C CA . ARG A 1 90 ? -5.754 -13.252 7.712 1.00 81.38 90 ARG A CA 1
ATOM 703 C C . ARG A 1 90 ? -5.503 -13.162 9.217 1.00 81.38 90 ARG A C 1
ATOM 705 O O . ARG A 1 90 ? -6.441 -12.911 9.959 1.00 81.38 90 ARG A O 1
ATOM 712 N N . SER A 1 91 ? -4.240 -13.218 9.648 1.00 82.88 91 SER A N 1
ATOM 713 C CA . SER A 1 91 ? -3.888 -13.080 11.071 1.00 82.88 91 SER A CA 1
ATOM 714 C C . SER A 1 91 ? -4.293 -11.737 11.698 1.00 82.88 91 SER A C 1
ATOM 716 O O . SER A 1 91 ? -4.402 -11.641 12.918 1.00 82.88 91 SER A O 1
ATOM 718 N N . LEU A 1 92 ? -4.503 -10.692 10.885 1.00 78.88 92 LEU A N 1
ATOM 719 C CA . LEU A 1 92 ? -5.010 -9.400 11.352 1.00 78.88 92 LEU A CA 1
ATOM 720 C C . LEU A 1 92 ? -6.531 -9.392 11.525 1.00 78.88 92 LEU A C 1
ATOM 722 O O . LEU A 1 92 ? -7.033 -8.640 12.355 1.00 78.88 92 LEU A O 1
ATOM 726 N N . ALA A 1 93 ? -7.255 -10.190 10.736 1.00 67.31 93 ALA A N 1
ATOM 727 C CA . ALA A 1 93 ? -8.702 -10.337 10.856 1.00 67.31 93 ALA A CA 1
ATOM 728 C C . ALA A 1 93 ? -9.083 -11.152 12.102 1.00 67.31 93 ALA A C 1
ATOM 730 O O . ALA A 1 93 ? -10.093 -10.854 12.722 1.00 67.31 93 ALA A O 1
ATOM 731 N N . ASP A 1 94 ? -8.238 -12.103 12.507 1.00 58.75 94 ASP A N 1
ATOM 732 C CA . ASP A 1 94 ? -8.448 -12.929 13.706 1.00 58.75 94 ASP A CA 1
ATOM 733 C C . ASP A 1 94 ? -8.158 -12.183 15.031 1.00 58.75 94 ASP A C 1
ATOM 735 O O . ASP A 1 94 ? -8.339 -12.738 16.113 1.00 58.75 94 ASP A O 1
ATOM 739 N N . LYS A 1 95 ? -7.663 -10.938 14.964 1.00 55.75 95 LYS A N 1
ATOM 740 C CA . LYS A 1 95 ? -7.258 -10.117 16.123 1.00 55.75 95 LYS A CA 1
ATOM 741 C C . LYS A 1 95 ? -8.193 -8.936 16.421 1.00 55.75 95 LYS A C 1
ATOM 743 O O . LYS A 1 95 ? -7.856 -8.123 17.282 1.00 55.75 95 LYS A O 1
ATOM 748 N N . GLY A 1 96 ? -9.309 -8.808 15.706 1.00 48.84 96 GLY A N 1
ATOM 749 C CA . GLY A 1 96 ? -10.327 -7.768 15.910 1.00 48.84 96 GLY A CA 1
ATOM 750 C C . GLY A 1 96 ? -11.685 -8.376 16.199 1.00 48.84 96 GLY A C 1
ATOM 751 O O . GLY A 1 96 ? -12.453 -7.708 16.920 1.00 48.84 96 GLY A O 1
#